Protein AF-A0A545T4U2-F1 (afdb_monomer)

Radius of gyration: 15.56 Å; Cα contacts (8 Å, |Δi|>4): 83; chains: 1; bounding box: 38×18×46 Å

Mean predicted aligned error: 2.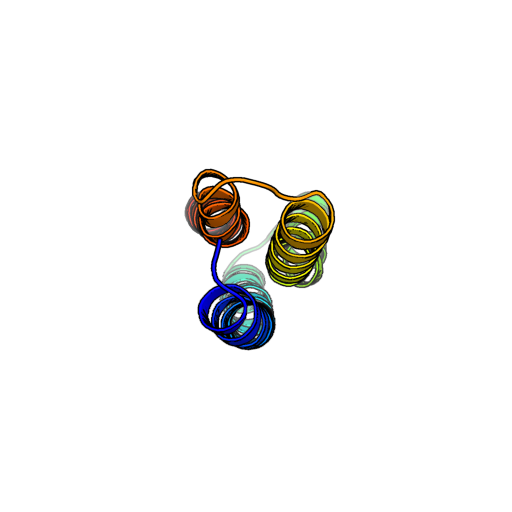87 Å

pLDDT: mean 95.95, std 2.68, range [81.44, 98.38]

Sequence (96 aa):
MSFLWVTIGAFFQLGLAFMLFMLAAFAGGGVANGKNLSELQLKILGIFIYLLPLLSVIAAAIIIYQYRQGGSSAAYWWHGLPILGAIIYLVWIRRL

Secondary structure (DSSP, 8-state):
--HHHHHHHHHHHHHHHHHHHHHHHHHHHHHHHHS---HHHHHHHHHHHHHHHHHHHHHHHHHHHHHHTT--GGGGGGGHHHHHHHHHHHHHHTT-

Organism: NCBI:txid1712262

Solvent-accessible surface area (backbone atoms only — not comparable to full-atom values): 5044 Å² total; per-residue (Å²): 100,59,69,68,59,54,54,54,50,37,54,51,24,55,54,47,15,56,53,34,25,50,49,31,49,53,56,43,49,53,51,59,75,74,42,94,69,52,72,67,56,53,51,52,46,59,47,40,33,55,48,36,20,45,35,18,51,50,26,35,52,53,36,56,51,36,55,76,72,71,35,58,67,72,48,61,60,38,69,48,51,29,53,53,48,49,50,53,50,54,58,49,63,73,71,107

Foldseek 3Di:
DDPVCLVVLLVVLQVQLVVQLVVLCVLLVVLVVVDDDDPVSNVVSVVSSNVLSVLSVVLSVQLVVCVVVVHDPVSCVSSCRSVVSSVVSVVVSVVD

Nearest PDB structures (foldseek):
  5j0l-assembly1_A  TM=3.738E-01  e=4.043E+00  synthetic construct

Structure (mmCIF, N/CA/C/O backbone):
data_AF-A0A545T4U2-F1
#
_entry.id   AF-A0A545T4U2-F1
#
loop_
_atom_site.group_PDB
_atom_site.id
_atom_site.type_symbol
_atom_site.label_atom_id
_atom_site.label_alt_id
_atom_site.label_comp_id
_atom_site.label_asym_id
_atom_site.label_entity_id
_atom_site.label_seq_id
_atom_site.pdbx_PDB_ins_code
_atom_site.Cartn_x
_atom_site.Cartn_y
_atom_site.Cartn_z
_atom_site.occupancy
_atom_site.B_iso_or_equiv
_atom_site.auth_seq_id
_atom_site.auth_comp_id
_atom_site.auth_asym_id
_atom_site.auth_atom_id
_atom_site.pdbx_PDB_model_num
ATOM 1 N N . MET A 1 1 ? 14.497 3.560 -17.696 1.00 81.44 1 MET A N 1
ATOM 2 C CA . MET A 1 1 ? 14.536 2.801 -16.417 1.00 81.44 1 MET A CA 1
ATOM 3 C C . MET A 1 1 ? 15.412 1.569 -16.595 1.00 81.44 1 MET A C 1
ATOM 5 O O . MET A 1 1 ? 15.477 1.083 -17.717 1.00 81.44 1 MET A O 1
ATOM 9 N N . SER A 1 2 ? 16.081 1.058 -15.554 1.00 92.12 2 SER A N 1
ATOM 10 C CA . SER A 1 2 ? 16.895 -0.166 -15.686 1.00 92.12 2 SER A CA 1
ATOM 11 C C . SER A 1 2 ? 16.101 -1.410 -15.281 1.00 92.12 2 SER A C 1
ATOM 13 O O . SER A 1 2 ? 15.301 -1.363 -14.348 1.00 92.12 2 SER A O 1
ATOM 15 N N . PHE A 1 3 ? 16.355 -2.529 -15.963 1.00 92.06 3 PHE A N 1
ATOM 16 C CA . PHE A 1 3 ? 15.732 -3.818 -15.647 1.00 92.06 3 PHE A CA 1
ATOM 17 C C . PHE A 1 3 ? 16.027 -4.264 -14.208 1.00 92.06 3 PHE A C 1
ATOM 19 O O . PHE A 1 3 ? 15.126 -4.687 -13.491 1.00 92.06 3 PHE A O 1
ATOM 26 N N . LEU A 1 4 ? 17.280 -4.097 -13.767 1.00 94.88 4 LEU A N 1
ATOM 27 C CA . LEU A 1 4 ? 17.721 -4.465 -12.421 1.00 94.88 4 LEU A CA 1
ATOM 28 C C . LEU A 1 4 ? 16.868 -3.791 -11.336 1.00 94.88 4 LEU A C 1
ATOM 30 O O . LEU A 1 4 ? 16.392 -4.459 -10.422 1.00 94.88 4 LEU A O 1
ATOM 34 N N . TRP A 1 5 ? 16.637 -2.482 -11.462 1.00 93.25 5 TRP A N 1
ATOM 35 C CA . TRP A 1 5 ? 15.862 -1.717 -10.484 1.00 93.25 5 TRP A CA 1
ATOM 36 C C . TRP A 1 5 ? 14.380 -2.096 -10.477 1.00 93.25 5 TRP A C 1
ATOM 38 O O . TRP A 1 5 ? 13.784 -2.16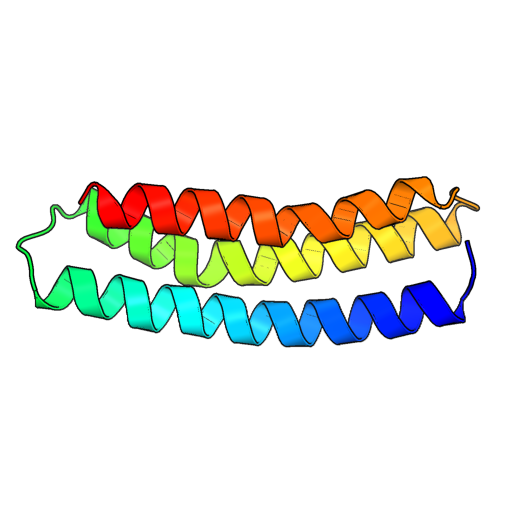4 -9.406 1.00 93.25 5 TRP A O 1
ATOM 48 N N . VAL A 1 6 ? 13.796 -2.390 -11.641 1.00 95.56 6 VAL A N 1
ATOM 49 C CA . VAL A 1 6 ? 12.407 -2.870 -11.739 1.00 95.56 6 VAL A CA 1
ATOM 50 C C . VAL A 1 6 ? 12.253 -4.219 -11.038 1.00 95.56 6 VAL A C 1
ATOM 52 O O . VAL A 1 6 ? 11.328 -4.393 -10.247 1.00 95.56 6 VAL A O 1
ATOM 55 N N . THR A 1 7 ? 13.184 -5.146 -11.269 1.00 95.94 7 THR A N 1
ATOM 56 C CA . THR A 1 7 ? 13.170 -6.479 -10.653 1.00 95.94 7 THR A CA 1
ATOM 57 C C . THR A 1 7 ? 13.331 -6.397 -9.139 1.00 95.94 7 THR A C 1
ATOM 59 O O . THR A 1 7 ? 12.498 -6.927 -8.407 1.00 95.94 7 THR A O 1
ATOM 62 N N . ILE A 1 8 ? 14.355 -5.686 -8.656 1.00 96.81 8 ILE A N 1
ATOM 63 C CA . ILE A 1 8 ? 14.575 -5.480 -7.217 1.00 96.81 8 ILE A CA 1
ATOM 64 C C . ILE A 1 8 ? 13.344 -4.815 -6.591 1.00 96.81 8 ILE A C 1
ATOM 66 O O . ILE A 1 8 ? 12.801 -5.318 -5.609 1.00 96.81 8 ILE A O 1
ATOM 70 N N . GLY A 1 9 ? 12.849 -3.732 -7.193 1.00 95.31 9 GLY A N 1
ATOM 71 C CA . GLY A 1 9 ? 11.677 -3.009 -6.710 1.00 95.31 9 GLY A CA 1
ATOM 72 C C . GLY A 1 9 ? 10.423 -3.882 -6.614 1.00 95.31 9 GLY A C 1
ATOM 73 O O . GLY A 1 9 ? 9.680 -3.761 -5.643 1.00 95.31 9 GLY A O 1
ATOM 74 N N . ALA A 1 10 ? 10.197 -4.789 -7.567 1.00 96.25 10 ALA A N 1
ATOM 75 C CA . ALA A 1 10 ? 9.072 -5.721 -7.530 1.00 96.25 10 ALA A CA 1
ATOM 76 C C . ALA A 1 10 ? 9.180 -6.719 -6.364 1.00 96.25 10 ALA A C 1
ATOM 78 O O . ALA A 1 10 ? 8.205 -6.913 -5.640 1.00 96.25 10 ALA A O 1
ATOM 79 N N . PHE A 1 11 ? 10.361 -7.299 -6.121 1.00 97.50 11 PHE A N 1
ATOM 80 C CA . PHE A 1 11 ? 10.571 -8.187 -4.970 1.00 97.50 11 PHE A CA 1
ATOM 81 C C . PHE A 1 11 ? 10.358 -7.463 -3.638 1.00 97.50 11 PHE A C 1
ATOM 83 O O . PHE A 1 11 ? 9.659 -7.976 -2.763 1.00 97.50 11 PHE A O 1
ATOM 90 N N . PHE A 1 12 ? 10.894 -6.248 -3.500 1.00 97.31 12 PHE A N 1
ATOM 91 C CA . PHE A 1 12 ? 10.666 -5.431 -2.308 1.00 97.31 12 PHE A CA 1
ATOM 92 C C . PHE A 1 12 ? 9.190 -5.070 -2.126 1.00 97.31 12 PHE A C 1
ATOM 94 O O . PHE A 1 12 ? 8.714 -5.073 -0.996 1.00 97.31 12 PHE A O 1
ATOM 101 N N . GLN A 1 13 ? 8.443 -4.821 -3.205 1.00 97.00 13 GLN A N 1
ATOM 102 C CA . GLN A 1 13 ? 6.999 -4.584 -3.120 1.00 97.00 13 GLN A CA 1
ATOM 103 C C . GLN A 1 13 ? 6.228 -5.806 -2.627 1.00 97.00 13 GLN A C 1
ATOM 105 O O . GLN A 1 13 ? 5.319 -5.664 -1.817 1.00 97.00 13 GLN A O 1
ATOM 110 N N . LEU A 1 14 ? 6.594 -7.009 -3.065 1.00 96.94 14 LEU A N 1
ATOM 111 C CA . LEU A 1 14 ? 5.967 -8.238 -2.573 1.00 96.94 14 LEU A CA 1
ATOM 112 C C . LEU A 1 14 ? 6.295 -8.488 -1.094 1.00 96.94 14 LEU A C 1
ATOM 114 O O . LEU A 1 14 ? 5.407 -8.838 -0.317 1.00 96.94 14 LEU A O 1
ATOM 118 N N . GLY A 1 15 ? 7.541 -8.243 -0.679 1.00 97.69 15 GLY A N 1
ATOM 119 C CA . GLY A 1 15 ? 7.920 -8.282 0.736 1.00 97.69 15 GLY A CA 1
ATOM 120 C C . GLY A 1 15 ? 7.162 -7.244 1.570 1.00 97.69 15 GLY A C 1
ATOM 121 O O . GLY A 1 15 ? 6.640 -7.560 2.639 1.00 97.69 15 GLY A O 1
ATOM 122 N N . LEU A 1 16 ? 7.033 -6.018 1.053 1.00 97.75 16 LEU A N 1
ATOM 123 C CA . LEU A 1 16 ? 6.265 -4.948 1.685 1.00 97.75 16 LEU A CA 1
ATOM 124 C C . LEU A 1 16 ? 4.777 -5.299 1.776 1.00 97.75 16 LEU A C 1
ATOM 126 O O . LEU A 1 16 ? 4.176 -5.038 2.811 1.00 97.75 16 LEU A O 1
ATOM 130 N N . ALA A 1 17 ? 4.195 -5.941 0.76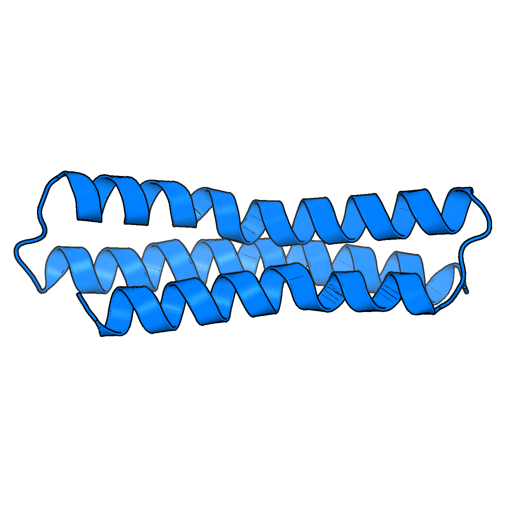0 1.00 98.25 17 ALA A N 1
ATOM 131 C CA . ALA A 1 17 ? 2.815 -6.413 0.813 1.00 98.25 17 ALA A CA 1
ATOM 132 C C . ALA A 1 17 ? 2.596 -7.347 2.011 1.00 98.25 17 ALA A C 1
ATOM 134 O O . ALA A 1 17 ? 1.681 -7.126 2.802 1.00 98.25 17 ALA A O 1
ATOM 135 N N . PHE A 1 18 ? 3.470 -8.338 2.204 1.00 97.81 18 PHE A N 1
ATOM 136 C CA . PHE A 1 18 ? 3.384 -9.226 3.365 1.00 97.81 18 PHE A CA 1
ATOM 137 C C . PHE A 1 18 ? 3.510 -8.459 4.693 1.00 97.81 18 PHE A C 1
ATOM 139 O O . PHE A 1 18 ? 2.703 -8.653 5.600 1.00 97.81 18 PHE A O 1
ATOM 146 N N . MET A 1 19 ? 4.460 -7.527 4.796 1.00 98.00 19 MET A N 1
ATOM 147 C CA . MET A 1 19 ? 4.610 -6.680 5.988 1.00 98.00 19 MET A CA 1
ATOM 1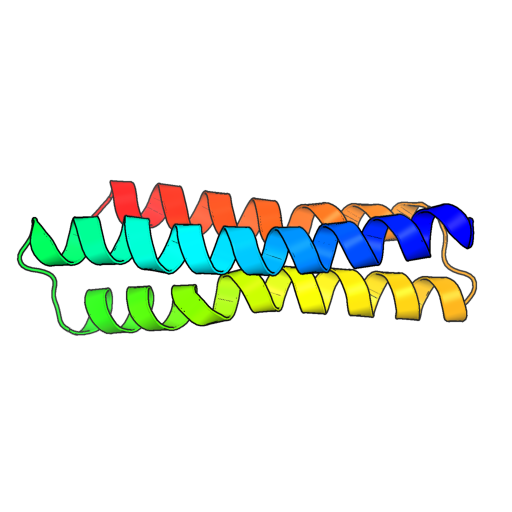48 C C . MET A 1 19 ? 3.375 -5.807 6.253 1.00 98.00 19 MET A C 1
ATOM 150 O O . MET A 1 19 ? 2.973 -5.642 7.402 1.00 98.00 19 MET A O 1
ATOM 154 N N . LEU A 1 20 ? 2.745 -5.266 5.210 1.00 98.25 20 LEU A N 1
ATOM 155 C CA . LEU A 1 20 ? 1.551 -4.431 5.324 1.00 98.25 20 LEU A CA 1
ATOM 156 C C . LEU A 1 20 ? 0.299 -5.227 5.689 1.00 98.25 20 LEU A C 1
ATOM 158 O O . LEU A 1 20 ? -0.523 -4.732 6.458 1.00 98.25 20 LEU A O 1
ATOM 162 N N . PHE A 1 21 ? 0.175 -6.459 5.197 1.00 98.31 21 PHE A N 1
ATOM 163 C CA . PHE A 1 21 ? -0.845 -7.397 5.664 1.00 98.31 21 PHE A CA 1
ATOM 164 C C . PHE A 1 21 ? -0.710 -7.629 7.174 1.00 98.31 21 PHE A C 1
ATOM 166 O O . PHE A 1 21 ? -1.681 -7.474 7.915 1.00 98.31 21 PHE A O 1
ATOM 173 N N . MET A 1 22 ? 0.508 -7.926 7.639 1.00 98.25 22 MET A N 1
ATOM 174 C CA . MET A 1 22 ? 0.796 -8.116 9.062 1.00 98.25 22 MET A CA 1
ATOM 175 C C . MET A 1 22 ? 0.479 -6.844 9.859 1.00 98.25 22 MET A C 1
ATOM 177 O O . MET A 1 22 ? -0.254 -6.901 10.843 1.00 98.25 22 MET A O 1
ATOM 181 N N . LEU A 1 23 ? 0.955 -5.680 9.410 1.00 98.06 23 LEU A N 1
ATOM 182 C CA . LEU A 1 23 ? 0.660 -4.394 10.044 1.00 98.06 23 LEU A CA 1
ATOM 183 C C . LEU A 1 23 ? -0.850 -4.179 10.210 1.00 98.06 23 LEU A C 1
ATOM 185 O O . LEU A 1 23 ? -1.301 -3.842 11.303 1.00 98.06 23 LEU A O 1
ATOM 189 N N . ALA A 1 24 ? -1.630 -4.387 9.148 1.00 97.75 24 ALA A N 1
ATOM 190 C CA . ALA A 1 24 ? -3.076 -4.222 9.187 1.00 97.75 24 ALA A CA 1
ATOM 191 C C . ALA A 1 24 ? -3.737 -5.207 10.159 1.00 97.75 24 ALA A C 1
ATOM 193 O O . ALA A 1 24 ? -4.486 -4.778 11.037 1.00 97.75 24 ALA A O 1
ATOM 194 N N . ALA A 1 25 ? -3.417 -6.498 10.051 1.00 97.50 25 ALA A N 1
ATOM 195 C CA . ALA A 1 25 ? -4.007 -7.543 10.882 1.00 97.50 25 ALA A CA 1
ATOM 196 C C . ALA A 1 25 ? -3.700 -7.343 12.375 1.00 97.50 25 ALA A C 1
ATOM 198 O O . ALA A 1 25 ? -4.615 -7.354 13.199 1.00 97.50 25 ALA A O 1
ATOM 199 N N . PHE A 1 26 ? -2.436 -7.100 12.733 1.00 97.31 26 PHE A N 1
ATOM 200 C CA . PHE A 1 26 ? -2.031 -6.965 14.134 1.00 97.31 26 PHE A CA 1
ATOM 201 C C . PHE A 1 26 ? -2.437 -5.623 14.739 1.00 97.31 26 PHE A C 1
ATOM 203 O O . PHE A 1 26 ? -3.002 -5.601 15.832 1.00 97.31 26 PHE A O 1
ATOM 210 N N . ALA A 1 27 ? -2.206 -4.503 14.045 1.00 96.06 27 ALA A N 1
ATOM 211 C CA . ALA A 1 27 ? -2.591 -3.197 14.579 1.00 96.06 27 ALA A CA 1
ATOM 212 C C . ALA A 1 27 ? -4.118 -3.065 14.668 1.00 96.06 27 ALA A C 1
ATOM 214 O O . ALA A 1 27 ? -4.644 -2.588 15.671 1.00 96.06 27 ALA A O 1
ATOM 215 N N . GLY A 1 28 ? -4.833 -3.541 13.647 1.00 95.50 28 GLY A N 1
ATOM 216 C CA . GLY A 1 28 ? -6.291 -3.508 13.609 1.00 95.50 28 GLY A CA 1
ATOM 217 C C . GLY A 1 28 ? -6.922 -4.424 14.649 1.00 95.50 28 GLY A C 1
ATOM 218 O O . GLY A 1 28 ? -7.807 -3.996 15.387 1.00 95.50 28 GLY A O 1
ATOM 219 N N . GLY A 1 29 ? -6.418 -5.657 14.765 1.00 94.31 29 GLY A N 1
ATOM 220 C CA . GLY A 1 29 ? -6.855 -6.609 15.786 1.00 94.31 29 GLY A CA 1
ATOM 221 C C . GLY A 1 29 ? -6.598 -6.108 17.208 1.00 94.31 29 GLY A C 1
ATOM 222 O O . GLY A 1 29 ? -7.457 -6.251 18.074 1.00 94.31 29 GLY A O 1
ATOM 223 N N . GLY A 1 30 ? -5.461 -5.447 17.446 1.00 94.88 30 GLY A N 1
ATOM 224 C CA . GLY A 1 30 ? -5.164 -4.815 18.733 1.00 94.88 30 GLY A CA 1
ATOM 225 C C . GLY A 1 30 ? -6.189 -3.744 19.117 1.00 94.88 30 GLY A C 1
ATOM 226 O O . GLY A 1 30 ? -6.687 -3.745 20.242 1.00 94.88 30 GLY A O 1
ATOM 227 N N . VAL A 1 31 ? -6.559 -2.868 18.177 1.00 94.88 31 VAL A N 1
ATOM 228 C CA . VAL A 1 31 ? -7.583 -1.834 18.414 1.00 94.88 31 VAL A CA 1
ATOM 229 C C . VAL A 1 31 ? -8.965 -2.456 18.632 1.00 94.88 31 VAL A C 1
ATOM 231 O O . VAL A 1 31 ? -9.665 -2.051 19.558 1.00 94.88 31 VAL A O 1
ATOM 234 N N . ALA A 1 32 ? -9.341 -3.455 17.831 1.00 94.12 32 ALA A N 1
ATOM 235 C CA . ALA A 1 32 ? -10.631 -4.138 17.950 1.00 94.12 32 ALA A CA 1
ATOM 236 C C . ALA A 1 32 ? -10.792 -4.909 19.272 1.00 94.12 32 ALA A C 1
ATOM 238 O O . ALA A 1 32 ? -11.896 -4.977 19.799 1.00 94.12 32 ALA A O 1
ATOM 239 N N . ASN A 1 33 ? -9.705 -5.444 19.836 1.00 93.62 33 ASN A N 1
ATOM 240 C CA . ASN A 1 33 ? -9.734 -6.116 21.139 1.00 93.62 33 ASN A CA 1
ATOM 241 C C . ASN A 1 33 ? -9.778 -5.139 22.325 1.00 93.62 33 ASN A C 1
ATOM 243 O O . ASN A 1 33 ? -10.271 -5.493 23.392 1.00 93.62 33 ASN A O 1
ATOM 247 N N . GLY A 1 34 ? -9.234 -3.929 22.168 1.00 89.94 34 GLY A N 1
ATOM 248 C CA . GLY A 1 34 ? -9.130 -2.944 23.249 1.00 89.94 34 GLY A CA 1
ATOM 249 C C . GLY A 1 34 ? -10.294 -1.955 23.343 1.00 89.94 34 GLY A C 1
ATOM 250 O O . GLY A 1 34 ? -10.347 -1.178 24.297 1.00 89.94 34 GLY A O 1
ATOM 251 N N . LYS A 1 35 ? -11.196 -1.925 22.353 1.00 89.88 35 LYS A N 1
ATOM 252 C CA . LYS A 1 35 ? -12.264 -0.922 22.238 1.00 89.88 35 LYS A CA 1
ATOM 253 C C . LYS A 1 35 ? -13.558 -1.525 21.700 1.00 89.88 35 LYS A C 1
ATOM 255 O O . LYS A 1 35 ? -13.535 -2.406 20.850 1.00 89.88 35 LYS A O 1
ATOM 260 N N . ASN A 1 36 ? -14.691 -0.955 22.111 1.00 92.38 36 ASN A N 1
ATOM 261 C CA . ASN A 1 36 ? -15.980 -1.228 21.477 1.00 92.38 36 ASN A CA 1
ATOM 262 C C . ASN A 1 36 ? -16.088 -0.433 20.172 1.00 92.38 36 ASN A C 1
ATOM 264 O O . ASN A 1 36 ? -16.443 0.746 20.176 1.00 92.38 36 ASN A O 1
ATOM 268 N N . LEU A 1 37 ? -15.748 -1.081 19.061 1.00 93.69 37 LEU A N 1
ATOM 269 C CA . LEU A 1 37 ? -15.883 -0.516 17.723 1.00 93.69 37 LEU A CA 1
ATOM 270 C C . LEU A 1 37 ? -17.281 -0.782 17.156 1.00 93.69 37 LEU A C 1
ATOM 272 O O . LEU A 1 37 ? -17.864 -1.847 17.345 1.00 93.69 37 LEU A O 1
ATOM 276 N N . SER A 1 38 ? -17.795 0.181 16.399 1.00 95.44 38 SER A N 1
ATOM 277 C CA . SER A 1 38 ? -18.985 -0.007 15.566 1.00 95.44 38 SER A CA 1
ATOM 278 C C . SER A 1 38 ? -18.740 -1.029 14.448 1.00 95.44 38 SER A C 1
ATOM 280 O O . SER A 1 38 ? -17.610 -1.221 13.987 1.00 95.44 38 SER A O 1
ATOM 282 N N . GLU A 1 39 ? -19.814 -1.625 13.925 1.00 95.38 39 GLU A N 1
ATOM 283 C CA . GLU A 1 39 ? -19.730 -2.558 12.792 1.00 95.38 39 GLU A CA 1
ATOM 284 C C . GLU A 1 39 ? -19.041 -1.951 11.563 1.00 95.38 39 GLU A C 1
ATOM 286 O O . GLU A 1 39 ? -18.302 -2.635 10.854 1.00 95.38 39 GLU A O 1
ATOM 291 N N . LEU A 1 40 ? -19.262 -0.656 11.308 1.00 96.06 40 LEU A N 1
ATOM 292 C CA . LEU A 1 40 ? -18.628 0.047 10.196 1.00 96.06 40 LEU A CA 1
ATOM 293 C C . LEU A 1 40 ? -17.105 0.111 10.375 1.00 96.06 40 LEU A C 1
ATOM 295 O O . LEU A 1 40 ? -16.369 -0.158 9.429 1.00 96.06 40 LEU A O 1
ATOM 299 N N . GLN A 1 41 ? -16.624 0.419 11.583 1.00 96.19 41 GLN A N 1
ATOM 300 C CA . GLN A 1 41 ? -15.189 0.470 11.881 1.00 96.19 41 GLN A CA 1
ATOM 301 C C . GLN A 1 41 ? -14.538 -0.912 11.743 1.00 96.19 41 GLN A C 1
ATOM 303 O O . GLN A 1 41 ? -13.459 -1.018 11.162 1.00 96.19 41 GLN A O 1
ATOM 308 N N . LEU A 1 42 ? -15.213 -1.976 12.186 1.00 96.06 42 LEU A N 1
ATOM 309 C CA . LEU A 1 42 ? -14.739 -3.353 12.009 1.00 96.06 42 LEU A CA 1
ATOM 310 C C . LEU A 1 42 ? -14.657 -3.755 10.530 1.00 96.06 42 LEU A C 1
ATOM 312 O O . LEU A 1 42 ? -13.659 -4.335 10.103 1.00 96.06 42 LEU A O 1
ATOM 316 N N . LYS A 1 43 ? -15.661 -3.396 9.720 1.00 96.75 43 LYS A N 1
ATOM 317 C CA . LYS A 1 43 ? -15.636 -3.632 8.266 1.00 96.75 43 LYS A CA 1
ATOM 318 C C . LYS A 1 43 ? -14.484 -2.888 7.593 1.00 96.75 43 LYS A C 1
ATOM 320 O O . LYS A 1 43 ? -13.787 -3.474 6.769 1.00 96.75 43 LYS A O 1
ATOM 325 N N . ILE A 1 44 ? -14.253 -1.626 7.962 1.00 96.75 44 ILE A N 1
ATOM 326 C CA . ILE A 1 44 ? -13.138 -0.832 7.426 1.00 96.75 44 ILE A CA 1
ATOM 327 C C . ILE A 1 44 ? -11.792 -1.474 7.791 1.00 96.75 44 ILE A C 1
ATOM 329 O O . ILE A 1 44 ? -10.950 -1.635 6.909 1.00 96.75 44 ILE A O 1
ATOM 333 N N . LEU A 1 45 ? -11.599 -1.912 9.042 1.00 96.00 45 LEU A N 1
ATOM 334 C CA . LEU A 1 45 ? -10.401 -2.660 9.450 1.00 96.00 45 LEU A CA 1
ATOM 335 C C . LEU A 1 45 ? -10.198 -3.915 8.591 1.00 96.00 45 LEU A C 1
ATOM 337 O O . LEU A 1 45 ? -9.105 -4.127 8.070 1.00 96.00 45 LEU A O 1
ATOM 341 N N . GLY A 1 46 ? -11.261 -4.697 8.378 1.00 96.31 46 GLY A N 1
ATOM 342 C CA . GLY A 1 46 ? -11.230 -5.882 7.518 1.00 96.31 46 GLY A CA 1
ATOM 343 C C . GLY A 1 46 ? -10.832 -5.576 6.071 1.00 96.31 46 GLY A C 1
ATOM 344 O O . GLY A 1 46 ? -10.070 -6.329 5.471 1.00 96.31 46 GLY A O 1
ATOM 345 N N . ILE A 1 47 ? -11.276 -4.444 5.517 1.00 97.81 47 ILE A N 1
ATOM 346 C CA . ILE A 1 47 ? -10.876 -3.997 4.173 1.00 97.81 47 ILE A CA 1
ATOM 347 C C . ILE A 1 47 ? -9.378 -3.682 4.129 1.00 97.81 47 ILE A C 1
ATOM 349 O O . ILE A 1 47 ? -8.695 -4.101 3.193 1.00 97.81 47 ILE A O 1
ATOM 353 N N . PHE A 1 48 ? -8.844 -2.976 5.129 1.00 97.56 48 PHE A N 1
ATOM 354 C CA . PHE A 1 48 ? -7.431 -2.583 5.146 1.00 97.56 48 PHE A CA 1
ATOM 355 C C . PHE A 1 48 ? -6.460 -3.768 5.193 1.00 97.56 48 PHE A C 1
ATOM 357 O O . PHE A 1 48 ? -5.370 -3.657 4.628 1.00 97.56 48 PHE A O 1
ATOM 364 N N . ILE A 1 49 ? -6.872 -4.908 5.764 1.00 97.69 49 ILE A N 1
ATOM 365 C CA . ILE A 1 49 ? -6.094 -6.161 5.752 1.00 97.69 49 ILE A CA 1
ATOM 366 C C . ILE A 1 49 ? -5.726 -6.576 4.323 1.00 97.69 49 ILE A C 1
ATOM 368 O O . ILE A 1 49 ? -4.609 -7.030 4.087 1.00 97.69 49 ILE A O 1
ATOM 372 N N . TYR A 1 50 ? -6.627 -6.375 3.360 1.00 97.69 50 TYR A N 1
ATOM 373 C CA . TYR A 1 50 ? -6.400 -6.732 1.957 1.00 97.69 50 TYR A CA 1
ATOM 374 C C . TYR A 1 50 ? -6.000 -5.539 1.091 1.00 97.69 50 TYR A C 1
ATOM 376 O O . TYR A 1 50 ? -5.246 -5.695 0.133 1.00 97.69 50 TYR A O 1
ATOM 384 N N . LEU A 1 51 ? -6.471 -4.336 1.422 1.00 98.06 51 LEU A N 1
ATOM 385 C CA . LEU A 1 51 ? -6.194 -3.143 0.633 1.00 98.06 51 LEU A CA 1
ATOM 386 C C . LEU A 1 51 ? -4.712 -2.761 0.684 1.00 98.06 51 LEU A C 1
ATOM 388 O O . LEU A 1 51 ? -4.125 -2.499 -0.361 1.00 98.06 51 LEU A O 1
ATOM 392 N N . LEU A 1 52 ? -4.084 -2.755 1.866 1.00 97.88 52 LEU A N 1
ATOM 393 C CA . LEU A 1 52 ? -2.673 -2.368 1.982 1.00 97.88 52 LEU A CA 1
ATOM 394 C C . LEU A 1 52 ? -1.712 -3.280 1.197 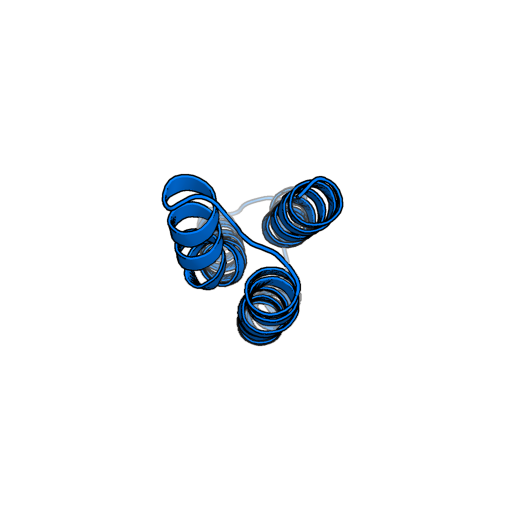1.00 97.88 52 LEU A C 1
ATOM 396 O O . LEU A 1 52 ? -0.920 -2.737 0.422 1.00 97.88 52 LEU A O 1
ATOM 400 N N . PRO A 1 53 ? -1.762 -4.625 1.313 1.00 98.00 53 PRO A N 1
ATOM 401 C CA . PRO A 1 53 ? -0.923 -5.484 0.477 1.00 98.00 53 PRO A CA 1
ATOM 402 C C . PRO A 1 53 ? -1.238 -5.330 -1.014 1.00 98.00 53 PRO A C 1
ATOM 404 O O . PRO A 1 53 ? -0.326 -5.341 -1.843 1.00 98.00 53 PRO A O 1
ATOM 407 N N . LEU A 1 54 ? -2.511 -5.128 -1.369 1.00 98.31 54 LEU A N 1
ATOM 408 C CA . LEU A 1 54 ? -2.919 -4.919 -2.755 1.00 98.31 54 LEU A CA 1
ATOM 409 C C . LEU A 1 54 ? -2.303 -3.645 -3.351 1.00 98.31 54 LEU A C 1
ATOM 411 O O . LEU A 1 54 ? -1.881 -3.675 -4.504 1.00 98.31 54 LEU A O 1
ATOM 415 N N . LEU A 1 55 ? -2.171 -2.556 -2.587 1.00 98.38 55 LEU A N 1
ATOM 416 C CA . LEU A 1 55 ? -1.503 -1.332 -3.056 1.00 98.38 55 LEU A CA 1
ATOM 417 C C . LEU A 1 55 ? -0.040 -1.578 -3.445 1.00 98.38 55 LEU A C 1
ATOM 419 O O . LEU A 1 55 ? 0.428 -1.025 -4.441 1.00 98.38 55 LEU A O 1
ATOM 423 N N . SER A 1 56 ? 0.670 -2.431 -2.705 1.00 98.12 56 SER A N 1
ATOM 424 C CA . SER A 1 56 ? 2.037 -2.839 -3.047 1.00 98.12 56 SER A CA 1
ATOM 425 C C . SER A 1 56 ? 2.092 -3.632 -4.355 1.00 98.12 56 SER A C 1
ATOM 427 O O . SER A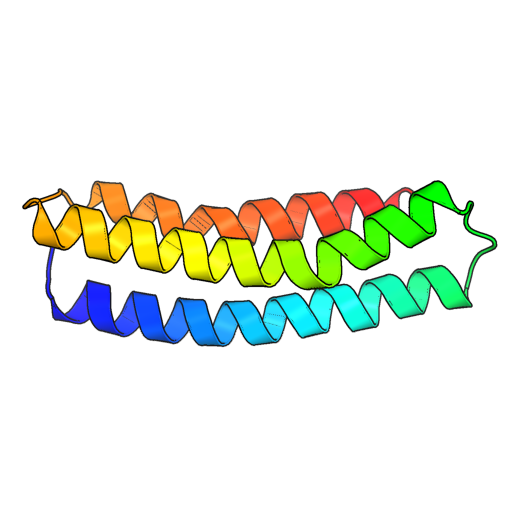 1 56 ? 2.933 -3.357 -5.214 1.00 98.12 56 SER A O 1
ATOM 429 N N . VAL A 1 57 ? 1.160 -4.569 -4.549 1.00 98.06 57 VAL A N 1
ATOM 430 C CA . VAL A 1 57 ? 1.051 -5.353 -5.791 1.00 98.06 57 VAL A CA 1
ATOM 431 C C . VAL A 1 57 ? 0.695 -4.457 -6.981 1.00 98.06 57 VAL A C 1
ATOM 433 O O . VAL A 1 57 ? 1.325 -4.555 -8.033 1.00 98.06 57 VAL A O 1
ATOM 436 N N . ILE A 1 58 ? -0.261 -3.539 -6.812 1.00 98.19 58 ILE A N 1
ATOM 437 C CA . ILE A 1 58 ? -0.659 -2.564 -7.837 1.00 98.19 58 ILE A CA 1
ATOM 438 C C . ILE A 1 58 ? 0.525 -1.673 -8.215 1.00 98.19 58 ILE A C 1
ATOM 440 O O . ILE A 1 58 ? 0.799 -1.493 -9.401 1.00 98.19 58 ILE A O 1
ATOM 444 N N . ALA A 1 59 ? 1.267 -1.156 -7.234 1.00 97.81 59 ALA A N 1
ATOM 445 C CA . ALA A 1 59 ? 2.456 -0.350 -7.490 1.00 97.81 59 ALA A CA 1
ATOM 446 C C . ALA A 1 59 ? 3.499 -1.116 -8.319 1.00 97.81 59 ALA A C 1
ATOM 448 O O . ALA A 1 59 ? 4.003 -0.586 -9.310 1.00 97.81 59 ALA A O 1
ATOM 449 N N . ALA A 1 60 ? 3.791 -2.372 -7.964 1.00 97.56 60 ALA A N 1
ATOM 450 C CA . ALA A 1 60 ? 4.702 -3.217 -8.736 1.00 97.56 60 ALA A CA 1
ATOM 451 C C . ALA A 1 60 ? 4.198 -3.441 -10.172 1.00 97.56 60 ALA A C 1
ATOM 453 O O . ALA A 1 60 ? 4.958 -3.270 -11.127 1.00 97.56 60 ALA A O 1
ATOM 454 N N . ALA A 1 61 ? 2.911 -3.759 -10.338 1.00 97.56 61 ALA A N 1
ATOM 455 C CA . ALA A 1 61 ? 2.297 -3.975 -11.646 1.00 97.56 61 ALA A CA 1
ATOM 456 C C . ALA A 1 61 ? 2.380 -2.724 -12.536 1.00 97.56 61 ALA A C 1
ATOM 458 O O . ALA A 1 61 ? 2.755 -2.824 -13.705 1.00 97.56 61 ALA A O 1
ATOM 459 N N . ILE A 1 62 ? 2.109 -1.540 -11.979 1.00 97.00 62 ILE A N 1
ATOM 460 C CA . ILE A 1 62 ? 2.202 -0.257 -12.688 1.00 97.00 62 ILE A CA 1
ATOM 461 C C . ILE A 1 62 ? 3.646 0.043 -13.122 1.00 97.00 62 ILE A C 1
ATOM 463 O O . ILE A 1 62 ? 3.870 0.520 -14.237 1.00 97.00 62 ILE A O 1
ATOM 467 N N . ILE A 1 63 ? 4.635 -0.234 -12.270 1.00 96.81 63 ILE A N 1
ATOM 468 C CA . ILE A 1 63 ? 6.059 -0.022 -12.583 1.00 96.81 63 ILE A CA 1
ATOM 469 C C . ILE A 1 63 ? 6.515 -0.960 -13.702 1.00 96.81 63 ILE A C 1
ATOM 471 O O . ILE A 1 63 ? 7.158 -0.513 -14.652 1.00 96.81 63 ILE A O 1
ATOM 475 N N . ILE A 1 64 ? 6.144 -2.241 -13.627 1.00 96.88 64 ILE A N 1
ATOM 476 C CA . ILE A 1 64 ? 6.448 -3.237 -14.664 1.00 96.88 64 ILE A CA 1
ATOM 477 C C . ILE A 1 64 ? 5.783 -2.849 -15.987 1.00 96.88 64 ILE A C 1
ATOM 479 O O . ILE A 1 64 ? 6.421 -2.903 -17.039 1.00 96.88 64 ILE A O 1
ATOM 483 N N . TYR A 1 65 ? 4.520 -2.422 -15.946 1.00 97.12 65 TYR A N 1
ATOM 484 C CA . TYR A 1 65 ? 3.801 -1.963 -17.130 1.00 97.12 65 TYR A CA 1
ATOM 485 C C . TYR A 1 65 ? 4.499 -0.766 -17.785 1.00 97.12 65 TYR A C 1
ATOM 487 O O . TYR A 1 65 ? 4.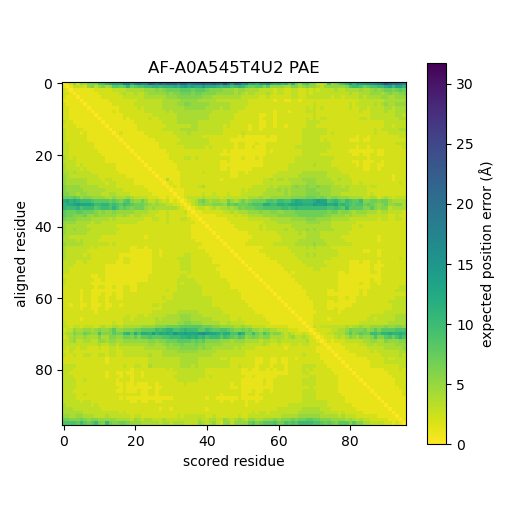796 -0.807 -18.976 1.00 97.12 65 TYR A O 1
ATOM 495 N N . GLN A 1 66 ? 4.840 0.267 -17.011 1.00 96.31 66 GLN A N 1
ATOM 496 C CA . GLN A 1 66 ? 5.543 1.440 -17.538 1.00 96.31 66 GLN A CA 1
ATOM 497 C C . GLN A 1 66 ? 6.928 1.094 -18.081 1.00 96.31 66 GLN A C 1
ATOM 499 O O . GLN A 1 66 ? 7.300 1.602 -19.134 1.00 96.31 66 GLN A O 1
ATOM 504 N N . TYR A 1 67 ? 7.672 0.198 -17.426 1.00 95.81 67 TYR A N 1
ATOM 505 C CA . TYR A 1 67 ? 8.952 -0.287 -17.945 1.00 95.81 67 TYR A CA 1
ATOM 506 C C . TYR A 1 67 ? 8.801 -0.909 -19.341 1.00 95.81 67 TYR A C 1
ATOM 508 O O . TYR A 1 67 ? 9.572 -0.582 -20.243 1.00 95.81 67 TYR A O 1
ATOM 516 N N . ARG A 1 68 ? 7.770 -1.740 -19.548 1.00 95.75 68 ARG A N 1
ATOM 517 C CA . ARG A 1 68 ? 7.482 -2.360 -20.854 1.00 95.75 68 ARG A CA 1
ATOM 518 C C . ARG A 1 68 ? 7.112 -1.349 -21.939 1.00 95.75 68 ARG A C 1
ATOM 520 O O . ARG A 1 68 ? 7.371 -1.617 -23.104 1.00 95.75 68 ARG A O 1
ATOM 527 N N . GLN A 1 69 ? 6.548 -0.205 -21.558 1.00 96.00 69 GLN A N 1
ATOM 528 C CA . GLN A 1 69 ? 6.187 0.883 -22.473 1.00 96.00 69 GLN A CA 1
ATOM 529 C C . GLN A 1 69 ? 7.321 1.905 -22.686 1.00 96.00 69 GLN A C 1
ATOM 531 O O . GLN A 1 69 ? 7.086 2.977 -23.236 1.00 96.00 69 GLN A O 1
ATOM 536 N N . GLY A 1 70 ? 8.549 1.615 -22.236 1.00 92.38 70 GLY A N 1
ATOM 537 C CA . GLY A 1 70 ? 9.682 2.539 -22.372 1.00 92.38 70 GLY A CA 1
ATOM 538 C C . GLY A 1 70 ? 9.645 3.724 -21.397 1.00 92.38 70 GLY A C 1
ATOM 539 O O . GLY A 1 70 ? 10.235 4.768 -21.666 1.00 92.38 70 GLY A O 1
ATOM 540 N N . GLY A 1 71 ? 8.954 3.577 -20.265 1.00 89.50 71 GLY A N 1
ATOM 541 C CA . GLY A 1 71 ? 8.761 4.620 -19.260 1.00 89.50 71 GLY A CA 1
ATOM 542 C C . GLY A 1 71 ? 10.051 5.177 -18.641 1.00 89.50 71 GLY A C 1
ATOM 543 O O . GLY A 1 71 ? 11.130 4.565 -18.642 1.00 89.50 71 GLY A O 1
ATOM 544 N N . SER A 1 72 ? 9.928 6.376 -18.070 1.00 92.94 72 SER A N 1
ATOM 545 C CA . SER A 1 72 ? 11.023 7.080 -17.397 1.00 92.94 72 SER A CA 1
ATOM 546 C C . SER A 1 72 ? 11.147 6.680 -15.922 1.00 92.94 72 SER A C 1
ATOM 548 O O . SER A 1 72 ? 10.266 6.046 -15.344 1.00 92.94 72 SER A O 1
ATOM 550 N N . SER A 1 73 ? 12.245 7.082 -15.275 1.00 92.19 73 SER A N 1
ATOM 551 C CA . SER A 1 73 ? 12.466 6.867 -13.834 1.00 92.19 73 SER A CA 1
ATOM 552 C C . SER A 1 73 ? 11.368 7.452 -12.937 1.00 92.19 73 SER A C 1
ATOM 554 O O . SER A 1 73 ? 11.268 7.043 -11.783 1.00 92.19 73 SER A O 1
ATOM 556 N N . ALA A 1 74 ? 10.508 8.336 -13.457 1.00 93.56 74 ALA A N 1
ATOM 557 C CA . ALA A 1 74 ? 9.342 8.845 -12.742 1.00 93.56 74 ALA A CA 1
ATOM 558 C C . ALA A 1 74 ? 8.384 7.727 -12.293 1.00 93.56 74 ALA A C 1
ATOM 560 O O . ALA A 1 74 ? 7.707 7.876 -11.280 1.00 93.56 74 ALA A O 1
ATOM 561 N N . ALA A 1 75 ? 8.365 6.578 -12.975 1.00 93.06 75 ALA A N 1
ATOM 562 C CA . ALA A 1 75 ? 7.549 5.441 -12.562 1.00 93.06 75 ALA A CA 1
ATOM 563 C C . ALA A 1 75 ? 7.915 4.911 -11.161 1.00 93.06 75 ALA A C 1
ATOM 565 O O . ALA A 1 75 ? 7.054 4.358 -10.484 1.00 93.06 75 ALA A O 1
ATOM 566 N N . TYR A 1 76 ? 9.141 5.122 -10.667 1.00 93.50 76 TYR A N 1
ATOM 567 C CA . TYR A 1 76 ? 9.514 4.697 -9.312 1.00 93.50 76 TYR A CA 1
ATOM 568 C C . TYR A 1 76 ? 8.759 5.440 -8.203 1.00 93.50 76 TYR A C 1
ATOM 570 O O . TYR A 1 76 ? 8.686 4.930 -7.088 1.00 93.50 76 TYR A O 1
ATOM 578 N N . TRP A 1 77 ? 8.114 6.575 -8.492 1.00 96.00 77 TRP A N 1
ATOM 579 C CA . TRP A 1 77 ? 7.226 7.238 -7.531 1.00 96.00 77 TRP A CA 1
ATOM 580 C C . TRP A 1 77 ? 6.055 6.360 -7.086 1.00 96.00 77 TRP A C 1
ATOM 582 O O . TRP A 1 77 ? 5.577 6.503 -5.961 1.00 96.00 77 TRP A O 1
ATOM 592 N N . TRP A 1 78 ? 5.646 5.387 -7.906 1.00 97.06 78 TRP A N 1
ATOM 593 C CA . TRP A 1 78 ? 4.623 4.414 -7.526 1.00 97.06 78 TRP A CA 1
ATOM 594 C C . TRP A 1 78 ? 5.036 3.545 -6.333 1.00 97.06 78 TRP A C 1
ATOM 596 O O . TRP A 1 78 ? 4.161 3.034 -5.638 1.00 97.06 78 TRP A O 1
ATOM 606 N N . HIS A 1 79 ? 6.332 3.452 -6.000 1.00 96.06 79 HIS A N 1
ATOM 607 C CA . HIS A 1 79 ? 6.766 2.820 -4.751 1.00 96.06 79 HIS A CA 1
ATOM 608 C C . HIS A 1 79 ? 6.211 3.505 -3.496 1.00 96.06 79 HIS A C 1
ATOM 610 O O . HIS A 1 79 ? 6.037 2.842 -2.475 1.00 96.06 79 HIS A O 1
ATOM 616 N N . GLY A 1 80 ? 5.871 4.795 -3.572 1.00 96.88 80 GLY A N 1
ATOM 617 C CA . GLY A 1 80 ? 5.265 5.538 -2.468 1.00 96.88 80 GLY A CA 1
ATOM 618 C C . GLY A 1 80 ? 3.794 5.201 -2.204 1.00 96.88 80 GLY A C 1
ATOM 619 O O . GLY A 1 80 ? 3.321 5.427 -1.094 1.00 96.88 80 GLY A O 1
ATOM 620 N N . LEU A 1 81 ? 3.068 4.629 -3.172 1.00 97.81 81 LEU A N 1
ATOM 621 C CA . LEU A 1 81 ? 1.637 4.314 -3.047 1.00 97.81 81 LEU A CA 1
ATOM 622 C C . LEU A 1 81 ? 1.294 3.456 -1.806 1.00 97.81 81 LEU A C 1
ATOM 624 O O . LEU A 1 81 ? 0.450 3.881 -1.013 1.00 97.81 81 LEU A O 1
ATOM 628 N N . PRO A 1 82 ? 1.931 2.290 -1.579 1.00 97.69 82 PRO A N 1
ATOM 629 C CA . PRO A 1 82 ? 1.673 1.485 -0.382 1.00 97.69 82 PRO A CA 1
ATOM 630 C C . PRO A 1 82 ? 2.051 2.198 0.922 1.00 97.69 82 PRO A C 1
ATOM 632 O O . PRO A 1 82 ? 1.374 2.024 1.933 1.00 97.69 82 PRO A O 1
ATOM 635 N N . ILE A 1 83 ? 3.087 3.043 0.900 1.00 98.00 83 ILE A N 1
ATOM 636 C CA . ILE A 1 83 ? 3.523 3.816 2.07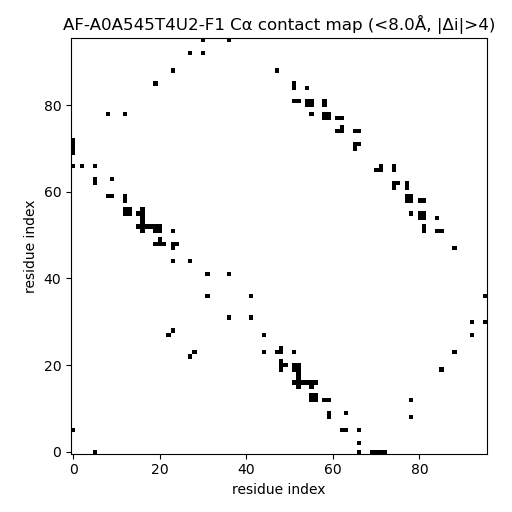1 1.00 98.00 83 ILE A CA 1
ATOM 637 C C . ILE A 1 83 ? 2.467 4.855 2.454 1.00 98.00 83 ILE A C 1
ATOM 639 O O . ILE A 1 83 ? 2.101 4.963 3.623 1.00 98.00 83 ILE A O 1
ATOM 643 N N . LEU A 1 84 ? 1.920 5.576 1.471 1.00 98.19 84 LEU A N 1
ATOM 644 C CA . LEU A 1 84 ? 0.811 6.505 1.692 1.00 98.19 84 LEU A CA 1
ATOM 645 C C . LEU A 1 84 ? -0.418 5.781 2.252 1.00 98.19 84 LEU A C 1
ATOM 647 O O . LEU A 1 84 ? -1.013 6.257 3.218 1.00 98.19 84 LEU A O 1
ATOM 651 N N . GLY A 1 85 ? -0.757 4.609 1.707 1.00 98.12 85 GLY A N 1
ATOM 6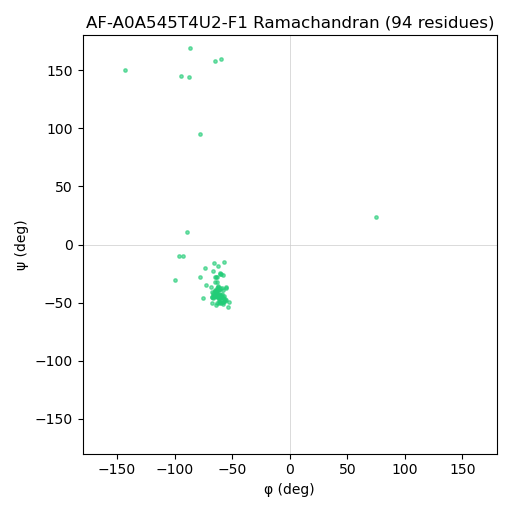52 C CA . GLY A 1 85 ? -1.836 3.769 2.233 1.00 98.12 85 GLY A CA 1
ATOM 653 C C . GLY A 1 85 ? -1.623 3.384 3.699 1.00 98.12 85 GLY A C 1
ATOM 654 O O . GLY A 1 85 ? -2.534 3.526 4.514 1.00 98.12 85 GLY A O 1
ATOM 655 N N . ALA A 1 86 ? -0.406 2.969 4.057 1.00 98.19 86 ALA A N 1
ATOM 656 C CA . ALA A 1 86 ? -0.049 2.620 5.430 1.00 98.19 86 ALA A CA 1
ATOM 657 C C . ALA A 1 86 ? -0.157 3.819 6.386 1.00 98.19 86 ALA A C 1
ATOM 659 O O . ALA A 1 86 ? -0.700 3.682 7.480 1.00 98.19 86 ALA A O 1
ATOM 660 N N . ILE A 1 87 ? 0.301 5.006 5.974 1.00 98.31 87 ILE A N 1
ATOM 661 C CA . ILE A 1 87 ? 0.178 6.234 6.774 1.00 98.31 87 ILE A CA 1
ATOM 662 C C . ILE A 1 87 ? -1.295 6.574 7.014 1.00 98.31 87 ILE A C 1
ATOM 664 O O . ILE A 1 87 ? -1.679 6.840 8.153 1.00 98.31 87 ILE A O 1
ATOM 668 N N . ILE A 1 88 ? -2.129 6.533 5.968 1.00 98.19 88 ILE A N 1
ATOM 669 C CA . ILE A 1 88 ? -3.575 6.783 6.079 1.00 98.19 88 ILE A CA 1
ATOM 670 C C . ILE A 1 88 ? -4.204 5.808 7.076 1.00 98.19 88 ILE A C 1
ATOM 672 O O . ILE A 1 88 ? -4.928 6.236 7.975 1.00 98.19 88 ILE A O 1
ATOM 676 N N . TYR A 1 89 ? -3.884 4.519 6.953 1.00 97.94 89 TYR A N 1
ATOM 677 C CA . TYR A 1 89 ? -4.366 3.486 7.861 1.00 97.94 89 TYR A CA 1
ATOM 678 C C . TYR A 1 89 ? -3.966 3.762 9.317 1.00 97.94 89 TYR A C 1
ATOM 680 O O . TYR A 1 89 ? -4.828 3.800 10.193 1.00 97.94 89 TYR A O 1
ATOM 688 N N . LEU A 1 90 ? -2.682 4.027 9.576 1.00 97.94 90 LEU A N 1
ATOM 689 C CA . LEU A 1 90 ? -2.160 4.287 10.921 1.00 97.94 90 LEU A CA 1
ATOM 690 C C . LEU A 1 90 ? -2.764 5.545 11.558 1.00 97.94 90 LEU A C 1
ATOM 692 O O . LEU A 1 90 ? -3.110 5.549 12.740 1.00 97.94 90 LEU A O 1
ATOM 696 N N . VAL A 1 91 ? -2.919 6.619 10.782 1.00 97.88 91 VAL A N 1
ATOM 697 C CA . VAL A 1 91 ? -3.567 7.852 11.251 1.00 97.88 91 VAL A CA 1
ATOM 698 C C . VAL A 1 91 ? -5.036 7.600 11.573 1.00 97.88 91 VAL A C 1
ATOM 700 O O . VAL A 1 91 ? -5.535 8.131 12.564 1.00 97.88 91 VAL A O 1
ATOM 703 N N . TRP A 1 92 ? -5.723 6.795 10.762 1.00 96.62 92 TRP A N 1
ATOM 704 C CA . TRP A 1 92 ? -7.123 6.459 10.982 1.00 96.62 92 TRP A CA 1
ATOM 705 C C . TRP A 1 92 ? -7.315 5.608 12.241 1.00 96.62 92 TRP A C 1
ATOM 707 O O . TRP A 1 92 ? -8.093 6.005 13.105 1.00 96.62 92 TRP A O 1
ATOM 717 N N . ILE A 1 93 ? -6.556 4.517 12.421 1.00 96.06 93 ILE A N 1
ATOM 718 C CA . ILE A 1 93 ? -6.686 3.665 13.620 1.00 96.06 93 ILE A CA 1
ATOM 719 C C . ILE A 1 93 ? -6.296 4.389 14.910 1.00 96.06 93 ILE A C 1
ATOM 721 O O . ILE A 1 93 ? -6.824 4.073 15.967 1.00 96.06 93 ILE A O 1
ATOM 725 N N . ARG A 1 94 ? -5.404 5.387 14.840 1.00 94.56 94 ARG A N 1
ATOM 726 C CA . ARG A 1 94 ? -5.055 6.234 15.990 1.00 94.56 94 ARG A CA 1
ATOM 727 C C . ARG A 1 94 ? -6.223 7.120 16.445 1.00 94.56 94 ARG A C 1
ATOM 729 O O . ARG A 1 94 ? -6.207 7.601 17.575 1.00 94.56 94 ARG A O 1
ATOM 736 N N . ARG A 1 95 ? -7.186 7.389 15.558 1.00 91.81 95 ARG A N 1
ATOM 737 C CA . ARG A 1 95 ? -8.374 8.218 15.822 1.00 91.81 95 ARG A CA 1
ATOM 738 C C . ARG A 1 95 ? -9.615 7.401 16.198 1.00 91.81 95 ARG A C 1
ATOM 740 O O . ARG A 1 95 ? -10.603 8.010 16.601 1.00 91.81 95 ARG A O 1
ATOM 747 N N . LEU A 1 96 ? -9.573 6.074 16.050 1.00 89.00 96 LEU A N 1
ATOM 748 C CA . LEU A 1 96 ? -10.513 5.147 16.695 1.00 89.00 96 LEU A CA 1
ATOM 749 C C . LEU A 1 96 ? -10.214 5.113 18.189 1.00 89.00 96 LEU A C 1
ATOM 751 O O . LEU A 1 96 ? -11.127 4.944 19.025 1.00 89.00 96 LEU A O 1
#